Protein AF-A0A526M579-F1 (afdb_monomer_lite)

pLDDT: mean 89.18, std 8.32, range [51.72, 97.25]

Sequence (129 aa):
MCDEIVATANSFGLPARSLVVLAALSAALVPNGKSPAKGVLKFKSGYGSREAYNALADLRSLELLMHIFAIWPDQPVMLCTADKDLALFWAGLRASKFVHRAGSMTFEMDPAPLVPGISREQWLAWLKG

Secondary structure (DSSP, 8-state):
-HHHHHHHHHHTT--TTSHHHHHHHHHHHSGGG--HHHHHHT--TT--HHHHHHHHHHHHHHHHHHHHHHH-TTS------S-HHHHHHHHHHT-EEEEEETTEEEEE---TTTSTT--HHHHHHHTT-

Structure (mmCIF, N/CA/C/O backbone):
data_AF-A0A526M579-F1
#
_entry.id   AF-A0A526M579-F1
#
loop_
_atom_site.group_PDB
_atom_site.id
_atom_site.type_symbol
_atom_site.label_atom_id
_atom_site.label_alt_id
_atom_site.label_comp_id
_atom_site.label_asym_id
_atom_site.label_entity_id
_atom_site.label_seq_id
_atom_site.pdbx_PDB_ins_code
_atom_site.Cartn_x
_atom_site.Cartn_y
_atom_site.Cartn_z
_atom_site.occupancy
_atom_site.B_iso_or_equiv
_atom_site.auth_seq_id
_atom_site.auth_comp_id
_atom_site.auth_asym_id
_atom_site.auth_atom_id
_atom_site.pdbx_PDB_model_num
ATOM 1 N N . MET A 1 1 ? -0.860 -0.471 19.523 1.00 76.38 1 MET A N 1
ATOM 2 C CA . MET A 1 1 ? -1.573 -0.287 18.240 1.00 76.38 1 MET A CA 1
ATOM 3 C C . MET A 1 1 ? -0.714 -0.700 17.047 1.00 76.38 1 MET A C 1
ATOM 5 O O . MET A 1 1 ? -1.066 -1.685 16.425 1.00 76.38 1 MET A O 1
ATOM 9 N N . CYS A 1 2 ? 0.413 -0.048 16.730 1.00 83.75 2 CYS A N 1
ATOM 10 C CA . CYS A 1 2 ? 1.245 -0.483 15.589 1.00 83.75 2 CYS A CA 1
ATOM 11 C C . CYS A 1 2 ? 1.806 -1.900 15.755 1.00 83.75 2 CYS A C 1
ATOM 13 O O . CYS A 1 2 ? 1.675 -2.709 14.844 1.00 83.75 2 CYS A O 1
ATOM 15 N N . ASP A 1 3 ? 2.324 -2.228 16.940 1.00 85.06 3 ASP A N 1
ATOM 16 C CA . ASP A 1 3 ? 2.823 -3.581 17.229 1.00 85.06 3 ASP A CA 1
ATOM 17 C C . ASP A 1 3 ? 1.718 -4.641 17.145 1.00 85.06 3 ASP A C 1
ATOM 19 O O . ASP A 1 3 ? 1.970 -5.767 16.745 1.00 85.06 3 ASP A O 1
ATOM 23 N N . GLU A 1 4 ? 0.475 -4.272 17.459 1.00 90.50 4 GLU A N 1
ATOM 24 C CA . GLU A 1 4 ? -0.690 -5.159 17.372 1.00 90.50 4 GLU A CA 1
ATOM 25 C C . GLU A 1 4 ? -1.112 -5.397 15.916 1.00 90.50 4 GLU A C 1
ATOM 27 O O . GLU A 1 4 ? -1.431 -6.525 15.542 1.00 90.50 4 GLU A O 1
ATOM 32 N N . ILE A 1 5 ? -1.039 -4.363 15.067 1.00 91.25 5 ILE A N 1
ATOM 33 C CA . ILE A 1 5 ? -1.245 -4.482 13.616 1.00 91.25 5 ILE A CA 1
ATOM 34 C C . ILE A 1 5 ? -0.184 -5.406 13.010 1.00 91.25 5 ILE A C 1
ATOM 36 O O . ILE A 1 5 ? -0.532 -6.311 12.254 1.00 91.25 5 ILE A O 1
ATOM 40 N N . VAL A 1 6 ? 1.092 -5.215 13.360 1.00 89.12 6 VAL A N 1
ATOM 41 C CA . VAL A 1 6 ? 2.199 -6.051 12.862 1.00 89.12 6 VAL A CA 1
ATOM 42 C C . VAL A 1 6 ? 2.086 -7.484 13.388 1.00 89.12 6 VAL A C 1
ATOM 44 O O . VAL A 1 6 ? 2.191 -8.427 12.610 1.00 89.12 6 VAL A O 1
ATOM 47 N N . ALA A 1 7 ? 1.793 -7.676 14.676 1.00 90.12 7 ALA A N 1
ATOM 48 C CA . ALA A 1 7 ? 1.594 -9.004 15.255 1.00 90.12 7 ALA A CA 1
ATOM 49 C C . ALA A 1 7 ? 0.413 -9.746 14.608 1.00 90.12 7 ALA A C 1
ATOM 51 O O . ALA A 1 7 ? 0.520 -10.937 14.317 1.00 90.12 7 ALA A O 1
ATOM 52 N N . THR A 1 8 ? -0.687 -9.041 14.332 1.00 94.12 8 THR A N 1
ATOM 53 C CA . THR A 1 8 ? -1.839 -9.606 13.615 1.00 94.12 8 THR A CA 1
ATOM 54 C C . THR A 1 8 ? -1.466 -9.954 12.177 1.00 94.12 8 THR A C 1
ATOM 56 O O . THR A 1 8 ? -1.765 -11.046 11.715 1.00 94.12 8 THR A O 1
ATOM 59 N N . ALA A 1 9 ? -0.770 -9.073 11.457 1.00 93.31 9 ALA A N 1
ATOM 60 C CA . ALA A 1 9 ? -0.304 -9.373 10.105 1.00 93.31 9 ALA A CA 1
ATOM 61 C C . ALA A 1 9 ? 0.545 -10.653 10.068 1.00 93.31 9 ALA A C 1
ATOM 63 O O . ALA A 1 9 ? 0.284 -11.548 9.260 1.00 93.31 9 ALA A O 1
ATOM 64 N N . ASN A 1 10 ? 1.481 -10.778 11.010 1.00 91.06 10 ASN A N 1
ATOM 65 C CA . ASN A 1 10 ? 2.359 -11.936 11.131 1.00 91.06 10 ASN A CA 1
ATOM 66 C C . ASN A 1 10 ? 1.584 -13.225 11.441 1.00 91.06 10 ASN A C 1
ATOM 68 O O . ASN A 1 10 ? 1.898 -14.266 10.866 1.00 91.06 10 ASN A O 1
ATOM 72 N N . SER A 1 11 ? 0.543 -13.178 12.284 1.00 94.44 11 SER A N 1
ATOM 73 C CA . SER A 1 11 ? -0.283 -14.362 12.579 1.00 94.44 11 SER A CA 1
ATOM 74 C C . SER A 1 11 ? -1.091 -14.855 11.371 1.00 94.44 11 SER A C 1
ATOM 76 O O . SER A 1 11 ? -1.411 -16.040 11.294 1.00 94.44 11 SER A O 1
ATOM 78 N N . PHE A 1 12 ? -1.351 -13.978 10.396 1.00 93.31 12 PHE A N 1
ATOM 79 C CA . PHE A 1 12 ? -1.952 -14.314 9.101 1.00 93.31 12 PHE A CA 1
ATOM 80 C C . PHE A 1 12 ? -0.922 -14.541 7.977 1.00 93.31 12 PHE A C 1
ATOM 82 O O . PHE A 1 12 ? -1.308 -14.714 6.820 1.00 93.31 12 PHE A O 1
ATOM 89 N N . GLY A 1 13 ? 0.381 -14.545 8.283 1.00 92.00 13 GLY A N 1
ATOM 90 C CA . GLY A 1 13 ? 1.450 -14.745 7.297 1.00 92.00 13 GLY A CA 1
ATOM 91 C C . GLY A 1 13 ? 1.611 -13.591 6.300 1.00 92.00 13 GLY A C 1
ATOM 92 O O . GLY A 1 13 ? 2.171 -13.782 5.219 1.00 92.00 13 GLY A O 1
ATOM 93 N N . LEU A 1 14 ? 1.104 -12.400 6.628 1.00 91.06 14 LEU A N 1
ATOM 94 C CA . LEU A 1 14 ? 1.242 -11.209 5.798 1.00 91.06 14 LEU A CA 1
ATOM 95 C C . LEU A 1 14 ? 2.527 -10.462 6.164 1.00 91.06 14 LEU A C 1
ATOM 97 O O . LEU A 1 14 ? 2.694 -10.080 7.321 1.00 91.06 14 LEU A O 1
ATOM 101 N N . PRO A 1 15 ? 3.410 -10.170 5.195 1.00 87.31 15 PRO A N 1
ATOM 102 C CA . PRO A 1 15 ? 4.612 -9.409 5.486 1.00 87.31 15 PRO A CA 1
ATOM 103 C C . PRO A 1 15 ? 4.253 -7.954 5.806 1.00 87.31 15 PRO A C 1
ATOM 105 O O . PRO A 1 15 ? 3.361 -7.370 5.173 1.00 87.31 15 PRO A O 1
ATOM 108 N N . ALA A 1 16 ? 5.009 -7.326 6.710 1.00 83.62 16 ALA A N 1
ATOM 109 C CA . ALA A 1 16 ? 4.797 -5.927 7.098 1.00 83.62 16 ALA A CA 1
ATOM 110 C C . ALA A 1 16 ? 4.875 -4.943 5.914 1.00 83.62 16 ALA A C 1
ATOM 112 O O . ALA A 1 16 ? 4.262 -3.879 5.932 1.00 83.62 16 ALA A O 1
ATOM 113 N N . ARG A 1 17 ? 5.597 -5.325 4.850 1.00 85.00 17 ARG A N 1
ATOM 114 C CA . ARG A 1 17 ? 5.708 -4.563 3.596 1.00 85.00 17 ARG A CA 1
ATOM 115 C C . ARG A 1 17 ? 4.512 -4.691 2.648 1.00 85.00 17 ARG A C 1
ATOM 117 O O . ARG A 1 17 ? 4.530 -4.069 1.590 1.00 85.00 17 ARG A O 1
ATOM 124 N N . SER A 1 18 ? 3.526 -5.535 2.949 1.00 90.38 18 SER A N 1
ATOM 125 C CA . SER A 1 18 ? 2.329 -5.650 2.109 1.00 90.38 18 SER A CA 1
ATOM 126 C C . SER A 1 18 ? 1.522 -4.352 2.145 1.00 90.38 18 SER A C 1
ATOM 128 O O . SER A 1 18 ? 1.444 -3.686 3.181 1.00 90.38 18 SER A O 1
ATOM 130 N N . LEU A 1 19 ? 0.887 -3.992 1.026 1.00 94.12 19 LEU A N 1
ATOM 131 C CA . LEU A 1 19 ? 0.156 -2.723 0.940 1.00 94.12 19 LEU A CA 1
ATOM 132 C C . LEU A 1 19 ? -0.996 -2.643 1.954 1.00 94.12 19 LEU A C 1
ATOM 134 O O . LEU A 1 19 ? -1.280 -1.567 2.470 1.00 94.12 19 LEU A O 1
ATOM 138 N N . VAL A 1 20 ? -1.607 -3.783 2.293 1.00 94.56 20 VAL A N 1
ATOM 139 C CA . VAL A 1 20 ? -2.662 -3.883 3.316 1.00 94.56 20 VAL A CA 1
ATOM 140 C C . VAL A 1 20 ? -2.137 -3.494 4.696 1.00 94.56 20 VAL A C 1
ATOM 142 O O . VAL A 1 20 ? -2.756 -2.681 5.383 1.00 94.56 20 VAL A O 1
ATOM 145 N N . VAL A 1 21 ? -0.985 -4.036 5.098 1.00 92.44 21 VAL A N 1
ATOM 146 C CA . VAL A 1 21 ? -0.397 -3.743 6.413 1.00 92.44 21 VAL A CA 1
ATOM 147 C C . VAL A 1 21 ? 0.068 -2.293 6.479 1.00 92.44 21 VAL A C 1
ATOM 149 O O . VAL A 1 21 ? -0.179 -1.614 7.474 1.00 92.44 21 VAL A O 1
ATOM 152 N N . LEU A 1 22 ? 0.647 -1.773 5.395 1.00 91.31 22 LEU A N 1
ATOM 153 C CA . LEU A 1 22 ? 1.042 -0.366 5.309 1.00 91.31 22 LEU A CA 1
ATOM 154 C C . LEU A 1 22 ? -0.146 0.583 5.388 1.00 91.31 22 LEU A C 1
ATOM 156 O O . LEU A 1 22 ? -0.077 1.594 6.089 1.00 91.31 22 LEU A O 1
ATOM 160 N N . ALA A 1 23 ? -1.243 0.252 4.711 1.00 94.19 23 ALA A N 1
ATOM 161 C CA . ALA A 1 23 ? -2.468 1.024 4.807 1.00 94.19 23 ALA A CA 1
ATOM 162 C C . ALA A 1 23 ? -3.010 1.012 6.246 1.00 94.19 23 ALA A C 1
ATOM 164 O O . ALA A 1 23 ? -3.374 2.064 6.772 1.00 94.19 23 ALA A O 1
ATOM 165 N N . ALA A 1 24 ? -3.003 -0.144 6.917 1.00 93.12 24 ALA A N 1
ATOM 166 C CA . ALA A 1 24 ? -3.460 -0.257 8.301 1.00 93.12 24 ALA A CA 1
ATOM 167 C C . ALA A 1 24 ? -2.589 0.568 9.264 1.00 93.12 24 ALA A C 1
ATOM 169 O O . ALA A 1 24 ? -3.118 1.354 10.052 1.00 93.12 24 ALA A O 1
ATOM 170 N N . LEU A 1 25 ? -1.262 0.454 9.157 1.00 90.38 25 LEU A N 1
ATOM 171 C CA . LEU A 1 25 ? -0.305 1.240 9.942 1.00 90.38 25 LEU A CA 1
ATOM 172 C C . LEU A 1 25 ? -0.486 2.744 9.710 1.00 90.38 25 LEU A C 1
ATOM 174 O O . LEU A 1 25 ? -0.592 3.511 10.666 1.00 90.38 25 LEU A O 1
ATOM 178 N N . SER A 1 26 ? -0.580 3.168 8.449 1.00 90.56 26 SER A N 1
ATOM 179 C CA . SER A 1 26 ? -0.785 4.574 8.091 1.00 90.56 26 SER A CA 1
ATOM 180 C C . SER A 1 26 ? -2.114 5.120 8.619 1.00 90.56 26 SER A C 1
ATOM 182 O O . SER A 1 26 ? -2.165 6.230 9.152 1.00 90.56 26 SER A O 1
ATOM 184 N N . ALA A 1 27 ? -3.197 4.346 8.516 1.00 91.81 27 ALA A N 1
ATOM 185 C CA . ALA A 1 27 ? -4.506 4.744 9.027 1.00 91.81 27 ALA A CA 1
ATOM 186 C C . ALA A 1 27 ? -4.513 4.902 10.557 1.00 91.81 27 ALA A C 1
ATOM 188 O O . ALA A 1 27 ? -5.239 5.749 11.078 1.00 91.81 27 ALA A O 1
ATOM 189 N N . ALA A 1 28 ? -3.705 4.104 11.256 1.00 89.06 28 ALA A N 1
ATOM 190 C CA . ALA A 1 28 ? -3.581 4.118 12.706 1.00 89.06 28 ALA A CA 1
ATOM 191 C C . ALA A 1 28 ? -2.672 5.255 13.216 1.00 89.06 28 ALA A C 1
ATOM 193 O O . ALA A 1 28 ? -2.951 5.851 14.254 1.00 89.06 28 ALA A O 1
ATOM 194 N N . LEU A 1 29 ? -1.593 5.570 12.496 1.00 85.56 29 LEU A N 1
ATOM 195 C CA . LEU A 1 29 ? -0.561 6.511 12.947 1.00 85.56 29 LEU A CA 1
ATOM 196 C C . LEU A 1 29 ? -0.871 7.982 12.673 1.00 85.56 29 LEU A C 1
ATOM 198 O O . LEU A 1 29 ? -0.421 8.844 13.425 1.00 85.56 29 LEU A O 1
ATOM 202 N N . VAL A 1 30 ? -1.606 8.296 11.605 1.00 81.44 30 VAL A N 1
ATOM 203 C CA . VAL A 1 30 ? -1.865 9.694 11.240 1.00 81.44 30 VAL A CA 1
ATOM 204 C C . VAL A 1 30 ? -2.920 10.299 12.177 1.00 81.44 30 VAL A C 1
ATOM 206 O O . VAL A 1 30 ? -4.081 9.866 12.163 1.00 81.44 30 VAL A O 1
ATOM 209 N N . PRO A 1 31 ? -2.573 11.350 12.946 1.00 70.38 31 PRO A N 1
ATOM 210 C CA . PRO A 1 31 ? -3.510 11.995 13.856 1.00 70.38 31 PRO A CA 1
ATOM 211 C C . PRO A 1 31 ? -4.736 12.543 13.120 1.00 70.38 31 PRO A C 1
ATOM 213 O O . PRO A 1 31 ? -4.665 12.969 11.964 1.00 70.38 31 PRO A O 1
ATOM 216 N N . ASN A 1 32 ? -5.877 12.574 13.808 1.00 68.62 32 ASN A N 1
ATOM 217 C CA . ASN A 1 32 ? -7.145 13.113 13.298 1.00 68.62 32 ASN A CA 1
ATOM 218 C C . ASN A 1 32 ? -7.705 12.399 12.052 1.00 68.62 32 ASN A C 1
ATOM 220 O O . ASN A 1 32 ? -8.606 12.925 11.400 1.00 68.62 32 ASN A O 1
ATOM 224 N N . GLY A 1 33 ? -7.200 11.208 11.708 1.00 64.75 33 GLY A N 1
ATOM 225 C CA . GLY A 1 33 ? -7.778 10.363 10.661 1.00 64.75 33 GLY A CA 1
ATOM 226 C C . GLY A 1 33 ? -7.684 10.931 9.244 1.00 64.75 33 GLY A C 1
ATOM 227 O O . GLY A 1 33 ? -8.412 10.465 8.374 1.00 64.75 33 GLY A O 1
ATOM 228 N N . LYS A 1 34 ? -6.797 11.904 9.001 1.00 73.62 34 LYS A N 1
ATOM 229 C CA . LYS A 1 34 ? -6.567 12.508 7.675 1.00 73.62 34 LYS A CA 1
ATOM 230 C C . LYS A 1 34 ? -5.617 11.689 6.787 1.00 73.62 34 LYS A C 1
ATOM 232 O O . LYS A 1 34 ? -5.085 12.219 5.818 1.00 73.62 34 LYS A O 1
ATOM 237 N N . SER A 1 35 ? -5.369 10.420 7.125 1.00 87.19 35 SER A N 1
ATOM 238 C CA . SER A 1 35 ? -4.569 9.533 6.278 1.00 87.19 35 SER A CA 1
ATOM 239 C C . SER A 1 35 ? -5.360 9.144 5.028 1.00 87.19 35 SER A C 1
ATOM 241 O O . SER A 1 35 ? -6.469 8.620 5.181 1.00 87.19 35 SER A O 1
ATOM 243 N N . PRO A 1 36 ? -4.776 9.267 3.820 1.00 91.75 36 PRO A N 1
ATOM 244 C CA . PRO A 1 36 ? -5.323 8.641 2.618 1.00 91.75 36 PRO A CA 1
ATOM 245 C C . PRO A 1 36 ? -5.597 7.146 2.814 1.00 91.75 36 PRO A C 1
ATOM 247 O O . PRO A 1 36 ? -6.593 6.624 2.330 1.00 91.75 36 PRO A O 1
ATOM 250 N N . ALA A 1 37 ? -4.789 6.446 3.617 1.00 93.25 37 ALA A N 1
ATOM 251 C CA . ALA A 1 37 ? -4.994 5.027 3.884 1.00 93.25 37 ALA A CA 1
ATOM 252 C C . ALA A 1 37 ? -6.317 4.731 4.606 1.00 93.25 37 ALA A C 1
ATOM 254 O O . ALA A 1 37 ? -6.916 3.682 4.391 1.00 93.25 37 ALA A O 1
ATOM 255 N N . LYS A 1 38 ? -6.825 5.662 5.423 1.00 92.00 38 LYS A N 1
ATOM 256 C CA . LYS A 1 38 ? -8.152 5.515 6.034 1.00 92.00 38 LYS A CA 1
ATOM 257 C C . LYS A 1 38 ? -9.261 5.629 4.985 1.00 92.00 38 LYS A C 1
ATOM 259 O O . LYS A 1 38 ? -10.261 4.924 5.095 1.00 92.00 38 LYS A O 1
ATOM 264 N N . GLY A 1 39 ? -9.065 6.479 3.977 1.00 91.31 39 GLY A N 1
ATOM 265 C CA . GLY A 1 39 ? -9.946 6.607 2.817 1.00 91.31 39 GLY A CA 1
ATOM 266 C C . GLY A 1 39 ? -9.884 5.406 1.874 1.00 91.31 39 GLY A C 1
ATOM 267 O O . GLY A 1 39 ? -10.918 5.002 1.361 1.00 91.31 39 GLY A O 1
ATOM 268 N N . VAL A 1 40 ? -8.720 4.759 1.737 1.00 94.31 40 VAL A N 1
ATOM 269 C CA . VAL A 1 40 ? -8.569 3.481 1.012 1.00 94.31 40 VAL A CA 1
ATOM 270 C C . VAL A 1 40 ? -9.255 2.336 1.756 1.00 94.31 40 VAL A C 1
ATOM 272 O O . VAL A 1 40 ? -10.012 1.568 1.169 1.00 94.31 40 VAL A O 1
ATOM 275 N N . LEU A 1 41 ? -9.029 2.234 3.069 1.00 94.75 41 LEU A N 1
ATOM 276 C CA . LEU A 1 41 ? -9.608 1.175 3.896 1.00 94.75 41 LEU A CA 1
ATOM 277 C C . LEU A 1 41 ? -11.086 1.414 4.214 1.00 94.75 41 LEU A C 1
ATOM 279 O O . LEU A 1 41 ? -11.767 0.481 4.606 1.00 94.75 41 LEU A O 1
ATOM 283 N N . LYS A 1 42 ? -11.607 2.637 4.047 1.00 90.88 42 LYS A N 1
ATOM 284 C CA . LYS A 1 42 ? -13.038 2.985 4.167 1.00 90.88 42 LYS A CA 1
ATOM 285 C C . LYS A 1 42 ? -13.661 2.520 5.495 1.00 90.88 42 LYS A C 1
ATOM 287 O O . LYS A 1 42 ? -14.833 2.136 5.539 1.00 90.88 42 LYS A O 1
ATOM 292 N N . PHE A 1 43 ? -12.883 2.557 6.585 1.00 89.00 43 PHE A N 1
ATOM 293 C CA . PHE A 1 43 ? -13.342 2.139 7.913 1.00 89.00 43 PHE A CA 1
ATOM 294 C C . PHE A 1 43 ? -14.583 2.928 8.341 1.00 89.00 43 PHE A C 1
ATOM 296 O O . PHE A 1 43 ? -14.582 4.160 8.354 1.00 89.00 43 PHE A O 1
ATOM 303 N N . LYS A 1 44 ? -15.637 2.207 8.726 1.00 87.75 44 LYS A N 1
ATOM 304 C CA . LYS A 1 44 ? -16.933 2.760 9.136 1.00 87.75 44 LYS A CA 1
ATOM 305 C C . LYS A 1 44 ? -17.633 1.824 10.119 1.00 87.75 44 LYS A C 1
ATOM 307 O O . LYS A 1 44 ? -17.235 0.673 10.276 1.00 87.75 44 LYS A O 1
ATOM 312 N N . SER A 1 45 ? -18.697 2.305 10.759 1.00 90.75 45 SER A N 1
ATOM 313 C CA . SER A 1 45 ? -19.580 1.423 11.530 1.00 90.75 45 SER A CA 1
ATOM 314 C C . SER A 1 45 ? -20.120 0.301 10.634 1.00 90.75 45 SER A C 1
ATOM 316 O O . SER A 1 45 ? -20.508 0.557 9.492 1.00 90.75 45 SER A O 1
ATOM 318 N N . GLY A 1 46 ? -20.103 -0.937 11.131 1.00 90.94 46 GLY A N 1
ATOM 319 C CA . GLY A 1 46 ? -20.494 -2.117 10.354 1.00 90.94 46 GLY A CA 1
ATOM 320 C C . GLY A 1 46 ? -19.480 -2.539 9.285 1.00 90.94 46 GLY A C 1
ATOM 321 O O . GLY A 1 46 ? -19.865 -3.196 8.322 1.00 90.94 46 GLY A O 1
ATOM 322 N N . TYR A 1 47 ? -18.206 -2.152 9.417 1.00 94.44 47 TYR A N 1
ATOM 323 C CA . TYR A 1 47 ? -17.138 -2.649 8.549 1.00 94.44 47 TYR A CA 1
ATOM 324 C C . TYR A 1 47 ? -17.066 -4.181 8.600 1.00 94.44 47 TYR A C 1
ATOM 326 O O . TYR A 1 47 ? -16.847 -4.755 9.667 1.00 94.44 47 TYR A O 1
ATOM 334 N N . GLY A 1 48 ? -17.252 -4.835 7.453 1.00 94.94 48 GLY A N 1
ATOM 335 C CA . GLY A 1 48 ? -17.270 -6.290 7.347 1.00 94.94 48 GLY A CA 1
ATOM 336 C C . GLY A 1 48 ? -16.532 -6.803 6.115 1.00 94.94 48 GLY A C 1
ATOM 337 O O . GLY A 1 48 ? -15.762 -6.089 5.472 1.00 94.94 48 GLY A O 1
ATOM 338 N N . SER A 1 49 ? -16.777 -8.067 5.767 1.00 96.06 49 SER A N 1
ATOM 339 C CA . SER A 1 49 ? -16.054 -8.763 4.696 1.00 96.06 49 SER A CA 1
ATOM 340 C 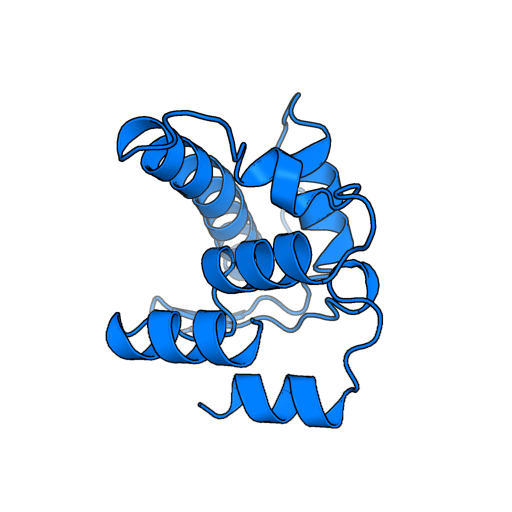C . SER A 1 49 ? -16.182 -8.089 3.328 1.00 96.06 49 SER A C 1
ATOM 342 O O . SER A 1 49 ? -15.229 -8.106 2.558 1.00 96.06 49 SER A O 1
ATOM 344 N N . ARG A 1 50 ? -17.331 -7.471 3.020 1.00 95.75 50 ARG A N 1
ATOM 345 C CA . ARG A 1 50 ? -17.545 -6.765 1.746 1.00 95.75 50 ARG A CA 1
ATOM 346 C C . ARG A 1 50 ? -16.674 -5.516 1.645 1.00 95.75 50 ARG A C 1
ATOM 348 O O . ARG A 1 50 ? -16.037 -5.284 0.625 1.00 95.75 50 ARG A O 1
ATOM 355 N N . GLU A 1 51 ? -16.650 -4.706 2.694 1.00 95.56 51 GLU A N 1
ATOM 356 C CA . GLU A 1 51 ? -15.820 -3.507 2.758 1.00 95.56 51 GLU A CA 1
ATOM 357 C C . GLU A 1 51 ? -14.330 -3.873 2.713 1.00 95.56 51 GLU A C 1
ATOM 359 O O . GLU A 1 51 ? -13.583 -3.263 1.952 1.00 95.56 51 GLU A O 1
ATOM 364 N N . ALA A 1 52 ? -13.929 -4.927 3.433 1.00 95.12 52 ALA A N 1
ATOM 365 C CA . ALA A 1 52 ? -12.571 -5.463 3.377 1.00 95.12 52 ALA A CA 1
ATOM 366 C C . ALA A 1 52 ? -12.192 -5.973 1.980 1.00 95.12 52 ALA A C 1
ATOM 368 O O . ALA A 1 52 ? -11.085 -5.708 1.517 1.00 95.12 52 ALA A O 1
ATOM 369 N N . TYR A 1 53 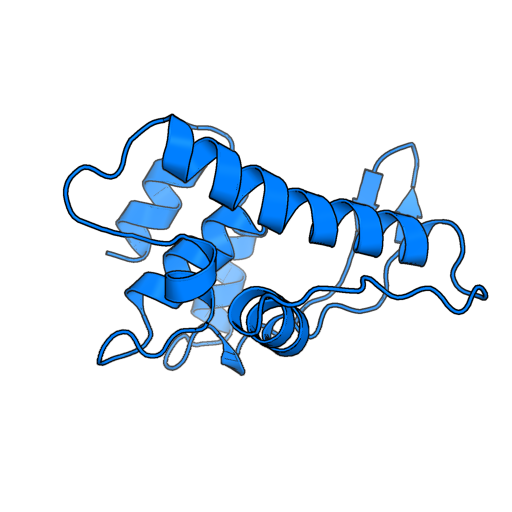? -13.107 -6.656 1.287 1.00 96.06 53 TYR A N 1
ATOM 370 C CA . TYR A 1 53 ? -12.894 -7.100 -0.089 1.00 96.06 53 TYR A CA 1
ATOM 371 C C . TYR A 1 53 ? -12.683 -5.917 -1.040 1.00 96.06 53 TYR A C 1
ATOM 373 O O . TYR A 1 53 ? -11.742 -5.933 -1.828 1.00 96.06 53 TYR A O 1
ATOM 381 N N . ASN A 1 54 ? -13.506 -4.871 -0.934 1.00 94.62 54 ASN A N 1
ATOM 382 C CA . ASN A 1 54 ? -13.376 -3.682 -1.778 1.00 94.62 54 ASN A CA 1
ATOM 383 C C . ASN A 1 54 ? -12.048 -2.954 -1.533 1.00 94.62 54 ASN A C 1
ATOM 385 O O . ASN A 1 54 ? -11.346 -2.630 -2.486 1.00 94.62 54 ASN A O 1
ATOM 389 N N . ALA A 1 55 ? -11.670 -2.759 -0.267 1.00 96.19 55 ALA A N 1
ATOM 390 C CA . ALA A 1 55 ? -10.384 -2.158 0.076 1.00 96.19 55 ALA A CA 1
ATOM 391 C C . ALA A 1 55 ? -9.206 -3.004 -0.439 1.00 96.19 55 ALA A C 1
ATOM 393 O O . ALA A 1 55 ? -8.226 -2.471 -0.959 1.00 96.19 55 ALA A O 1
ATOM 394 N N . LEU A 1 56 ? -9.306 -4.334 -0.342 1.00 96.62 56 LEU A N 1
ATOM 395 C CA . LEU A 1 56 ? -8.298 -5.238 -0.887 1.00 96.62 56 LEU A CA 1
ATOM 396 C C . LEU A 1 56 ? -8.227 -5.151 -2.417 1.00 96.62 56 LEU A C 1
ATOM 398 O O . LEU A 1 56 ? -7.125 -5.161 -2.956 1.00 96.62 56 LEU A O 1
ATOM 402 N N . ALA A 1 57 ? -9.358 -5.050 -3.115 1.00 96.38 57 ALA A N 1
ATOM 403 C CA . ALA A 1 57 ? -9.393 -4.889 -4.567 1.00 96.38 57 ALA A CA 1
ATOM 404 C C . ALA A 1 57 ? -8.713 -3.581 -5.011 1.00 96.38 57 ALA A C 1
ATOM 406 O O . ALA A 1 57 ? -7.883 -3.606 -5.924 1.00 96.38 57 ALA A O 1
ATOM 407 N N . ASP A 1 58 ? -8.980 -2.473 -4.311 1.00 96.12 58 ASP A N 1
ATOM 408 C CA . ASP A 1 58 ? -8.323 -1.182 -4.545 1.00 96.12 58 ASP A CA 1
ATOM 409 C C . ASP A 1 58 ? -6.796 -1.310 -4.364 1.00 96.12 58 ASP A C 1
ATOM 411 O O . ASP A 1 58 ? -6.023 -0.930 -5.244 1.00 96.12 58 ASP A O 1
ATOM 415 N N . LEU A 1 59 ? -6.333 -1.938 -3.279 1.00 97.06 59 LEU A N 1
ATOM 416 C CA . LEU A 1 59 ? -4.901 -2.169 -3.043 1.00 97.06 59 LEU A CA 1
ATOM 417 C C . LEU A 1 59 ? -4.269 -3.117 -4.076 1.00 97.06 59 LEU A C 1
ATOM 419 O O . LEU A 1 59 ? -3.150 -2.880 -4.530 1.00 97.06 59 LEU A O 1
ATOM 423 N N . ARG A 1 60 ? -4.985 -4.162 -4.501 1.00 96.38 60 ARG A N 1
ATOM 424 C CA . ARG A 1 60 ? -4.528 -5.098 -5.541 1.00 96.38 60 ARG A CA 1
ATOM 425 C C . ARG A 1 60 ? -4.357 -4.415 -6.894 1.00 96.38 60 ARG A C 1
ATOM 427 O O . ARG A 1 60 ? -3.466 -4.803 -7.643 1.00 96.38 60 ARG A O 1
ATOM 434 N N . SER A 1 61 ? -5.148 -3.384 -7.196 1.00 97.25 61 SER A N 1
ATOM 435 C CA . SER A 1 61 ? -4.956 -2.589 -8.416 1.00 97.25 61 SER A CA 1
ATOM 436 C C . SER A 1 61 ? -3.590 -1.884 -8.439 1.00 97.25 61 SER A C 1
ATOM 438 O O . SER A 1 61 ? -2.939 -1.844 -9.484 1.00 97.25 61 SER A O 1
ATOM 440 N N . LEU A 1 62 ? -3.100 -1.423 -7.281 1.00 97.19 62 LEU A N 1
ATOM 441 C CA . LEU A 1 62 ? -1.752 -0.866 -7.150 1.00 97.19 62 LEU A CA 1
ATOM 442 C C . LEU A 1 62 ? -0.682 -1.948 -7.281 1.00 97.19 62 LEU A C 1
ATOM 444 O O . LEU A 1 62 ? 0.313 -1.733 -7.964 1.00 97.19 62 LEU A O 1
ATOM 448 N N . GLU A 1 63 ? -0.886 -3.127 -6.689 1.00 95.31 63 GLU A N 1
ATOM 449 C CA . GLU A 1 63 ? 0.058 -4.240 -6.857 1.00 95.31 63 GLU A CA 1
ATOM 450 C C . GLU A 1 63 ? 0.190 -4.647 -8.332 1.00 95.31 63 GLU A C 1
ATOM 452 O O . GLU A 1 63 ? 1.305 -4.827 -8.821 1.00 95.31 63 GLU A O 1
ATOM 457 N N . LEU A 1 64 ? -0.922 -4.719 -9.073 1.00 95.75 64 LEU A N 1
ATOM 458 C CA . LEU A 1 64 ? -0.907 -4.972 -10.517 1.00 95.75 64 LEU A CA 1
ATOM 459 C C . LEU A 1 64 ? -0.130 -3.891 -11.275 1.00 95.75 64 LEU A C 1
ATOM 461 O O . LEU A 1 64 ? 0.695 -4.224 -12.124 1.00 95.75 64 LEU A O 1
ATOM 465 N N . LEU A 1 65 ? -0.333 -2.615 -10.939 1.00 96.56 65 LEU A N 1
ATOM 466 C CA . LEU A 1 65 ? 0.443 -1.513 -11.508 1.00 96.56 65 LEU A CA 1
ATOM 467 C C . LEU A 1 65 ? 1.950 -1.682 -11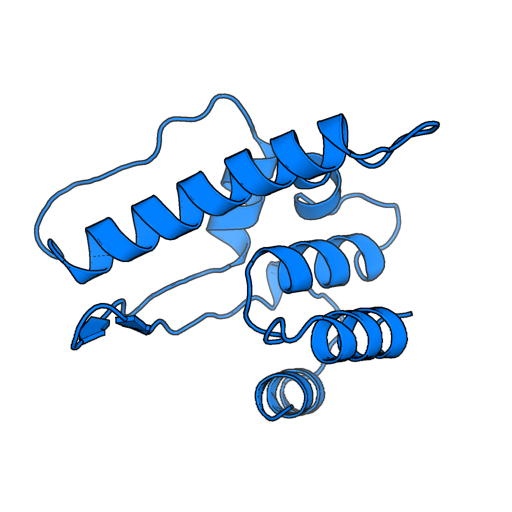.242 1.00 96.56 65 LEU A C 1
ATOM 469 O O . LEU A 1 65 ? 2.758 -1.537 -12.158 1.00 96.56 65 LEU A O 1
ATOM 473 N N . MET A 1 66 ? 2.339 -2.047 -10.018 1.00 95.62 66 MET A N 1
ATOM 474 C CA . MET A 1 66 ? 3.742 -2.293 -9.658 1.00 95.62 66 MET A CA 1
ATOM 475 C C . MET A 1 66 ? 4.340 -3.470 -10.437 1.00 95.62 66 MET A C 1
ATOM 477 O O . MET A 1 66 ? 5.488 -3.402 -10.876 1.00 95.62 66 MET A O 1
ATOM 481 N N . HIS A 1 67 ? 3.568 -4.540 -10.644 1.00 95.38 67 HIS A N 1
ATOM 482 C CA . HIS A 1 67 ? 3.973 -5.651 -11.507 1.00 95.38 67 HIS A CA 1
ATOM 483 C C . HIS A 1 67 ? 4.159 -5.203 -12.960 1.00 95.38 67 HIS A C 1
ATOM 485 O O . HIS A 1 67 ? 5.145 -5.588 -13.583 1.00 95.38 67 HIS A O 1
ATOM 491 N N . ILE A 1 68 ? 3.267 -4.362 -13.487 1.00 95.44 68 ILE A N 1
ATOM 492 C CA . ILE A 1 68 ? 3.385 -3.816 -14.844 1.00 95.44 68 ILE A CA 1
ATOM 493 C C . ILE A 1 68 ? 4.670 -2.992 -14.986 1.00 95.44 68 ILE A C 1
ATOM 495 O O . ILE A 1 68 ? 5.419 -3.225 -15.932 1.00 95.44 68 ILE A O 1
ATOM 499 N N . PHE A 1 69 ? 4.989 -2.121 -14.022 1.00 95.94 69 PHE A N 1
ATOM 500 C CA . PHE A 1 69 ? 6.265 -1.392 -14.015 1.00 95.94 69 PHE A CA 1
ATOM 501 C C . PHE A 1 69 ? 7.483 -2.318 -13.959 1.00 95.94 69 PHE A C 1
ATOM 503 O O . PHE A 1 69 ? 8.504 -2.030 -14.575 1.00 95.94 69 PHE A O 1
ATOM 510 N N . ALA A 1 70 ? 7.384 -3.433 -13.234 1.00 95.31 70 ALA A N 1
ATOM 511 C CA . ALA A 1 70 ? 8.471 -4.399 -13.115 1.00 95.31 70 ALA A CA 1
ATOM 512 C C . ALA A 1 70 ? 8.703 -5.215 -14.401 1.00 95.31 70 ALA A C 1
ATOM 514 O O . ALA A 1 70 ? 9.833 -5.619 -14.671 1.00 95.31 70 ALA A O 1
ATOM 515 N N . ILE A 1 71 ? 7.637 -5.511 -15.152 1.00 95.00 71 ILE A N 1
ATOM 516 C CA . ILE A 1 71 ? 7.672 -6.352 -16.360 1.00 95.00 71 ILE A CA 1
ATOM 517 C C . ILE A 1 71 ? 7.963 -5.511 -17.611 1.00 95.00 71 ILE A C 1
ATOM 519 O O . ILE A 1 71 ? 8.696 -5.958 -18.491 1.00 95.00 71 ILE A O 1
ATOM 523 N N . TRP A 1 72 ? 7.415 -4.297 -17.681 1.00 94.12 72 TRP A N 1
ATOM 524 C CA . TRP A 1 72 ? 7.513 -3.401 -18.833 1.00 94.12 72 TRP A CA 1
ATOM 525 C C . TRP A 1 72 ? 8.004 -2.003 -18.416 1.00 94.12 72 TRP A C 1
ATOM 527 O O . TRP A 1 72 ? 7.242 -1.037 -18.495 1.00 94.12 72 TRP A O 1
ATOM 537 N N . PRO A 1 73 ? 9.272 -1.867 -17.985 1.00 93.38 73 PRO A N 1
ATOM 538 C CA . PRO A 1 73 ? 9.790 -0.623 -17.407 1.00 93.38 73 PRO A CA 1
ATOM 539 C C . PRO A 1 73 ? 9.796 0.568 -18.378 1.00 93.38 73 PRO A C 1
ATOM 541 O O . PRO A 1 73 ? 9.718 1.710 -17.936 1.00 93.38 73 PRO A O 1
ATOM 544 N N . ASP A 1 74 ? 9.846 0.311 -19.686 1.00 95.25 74 ASP A N 1
ATOM 545 C CA . ASP A 1 74 ? 9.889 1.354 -20.718 1.00 95.25 74 ASP A CA 1
ATOM 546 C C . ASP A 1 74 ? 8.496 1.765 -21.228 1.00 95.25 74 ASP A C 1
ATOM 548 O O . ASP A 1 74 ? 8.380 2.635 -22.093 1.00 95.25 74 ASP A O 1
ATOM 552 N N . GLN A 1 75 ? 7.423 1.134 -20.737 1.00 95.56 75 GLN A N 1
ATOM 553 C CA . GLN A 1 75 ? 6.063 1.436 -21.182 1.00 95.56 75 GLN A CA 1
ATOM 554 C C . GLN A 1 75 ? 5.428 2.536 -20.319 1.00 95.56 75 GLN A C 1
ATOM 556 O O . GLN A 1 75 ? 5.413 2.427 -19.090 1.00 95.56 75 GLN A O 1
ATOM 561 N N . PRO A 1 76 ? 4.838 3.579 -20.932 1.00 92.25 76 PRO A N 1
ATOM 562 C CA . PRO A 1 76 ? 4.148 4.631 -20.199 1.00 92.25 76 PRO A CA 1
ATOM 563 C C . PRO A 1 76 ? 2.780 4.126 -19.721 1.00 92.25 76 PRO A C 1
ATOM 565 O O . PRO A 1 76 ? 1.764 4.287 -20.397 1.00 92.25 76 PRO A O 1
ATOM 568 N N . VAL A 1 77 ? 2.755 3.496 -18.548 1.00 94.25 77 VAL A N 1
ATOM 569 C CA . VAL A 1 77 ? 1.532 2.961 -17.933 1.00 94.25 77 VAL A CA 1
ATOM 570 C C . VAL A 1 77 ? 1.084 3.835 -16.768 1.00 94.25 77 VAL A C 1
ATOM 572 O O . VAL A 1 77 ? 1.892 4.327 -15.983 1.00 94.25 77 VAL A O 1
ATOM 575 N N . MET A 1 78 ? -0.230 3.996 -16.633 1.00 93.88 78 MET A N 1
ATOM 576 C CA . MET A 1 78 ? -0.854 4.662 -15.496 1.00 93.88 78 MET A CA 1
ATOM 577 C C . MET A 1 78 ? -2.104 3.905 -15.045 1.00 93.88 78 MET A C 1
ATOM 579 O O . MET A 1 78 ? -2.818 3.325 -15.861 1.00 93.88 78 MET A O 1
ATOM 583 N N . LEU A 1 79 ? -2.383 3.950 -13.742 1.00 95.31 79 LEU A N 1
ATOM 584 C CA . LEU A 1 79 ? -3.673 3.552 -13.188 1.00 95.31 79 LEU A CA 1
ATOM 585 C C . LEU A 1 79 ? -4.570 4.789 -13.100 1.00 95.31 79 LEU A C 1
ATOM 587 O O . LEU A 1 79 ? -4.280 5.721 -12.352 1.00 95.31 79 LEU A O 1
ATOM 591 N N . CYS A 1 80 ? -5.671 4.783 -13.843 1.00 95.19 80 CYS A N 1
ATOM 592 C CA . CYS A 1 80 ? -6.672 5.841 -13.780 1.00 95.19 80 CYS A CA 1
ATOM 593 C C . CYS A 1 80 ? -7.706 5.508 -12.702 1.00 95.19 80 CYS A C 1
ATOM 595 O O . CYS A 1 80 ? -8.384 4.486 -12.783 1.00 95.19 80 CYS A O 1
ATOM 597 N N . THR A 1 81 ? -7.852 6.384 -11.710 1.00 94.75 81 THR A N 1
ATOM 598 C CA . THR A 1 81 ? -8.852 6.240 -10.648 1.00 94.75 81 THR A CA 1
ATOM 599 C C . THR A 1 81 ? -9.501 7.583 -10.330 1.00 94.75 81 THR A C 1
ATOM 601 O O . THR A 1 81 ? -8.846 8.624 -10.371 1.00 94.75 81 THR A O 1
ATOM 604 N N . ALA A 1 82 ? -10.795 7.560 -10.009 1.00 94.81 82 ALA A N 1
ATOM 605 C CA . ALA A 1 82 ? -11.497 8.704 -9.425 1.00 94.81 82 ALA A CA 1
ATOM 606 C C . ALA A 1 82 ? -11.348 8.749 -7.891 1.00 94.81 82 ALA A C 1
ATOM 608 O O . ALA A 1 82 ? -11.748 9.724 -7.253 1.00 94.81 82 ALA A O 1
ATOM 609 N N . ASP A 1 83 ? -10.778 7.699 -7.292 1.00 95.38 83 ASP A N 1
ATOM 610 C CA . ASP A 1 83 ? -10.522 7.616 -5.860 1.00 95.38 83 ASP A CA 1
ATOM 611 C C . ASP A 1 83 ? -9.253 8.409 -5.508 1.00 95.38 83 ASP A C 1
ATOM 613 O O . ASP A 1 83 ? -8.116 7.975 -5.723 1.00 95.38 83 ASP A O 1
ATOM 617 N N . LYS A 1 84 ? -9.464 9.614 -4.969 1.00 95.56 84 LYS A N 1
ATOM 618 C CA . LYS A 1 84 ? -8.392 10.517 -4.537 1.00 95.56 84 LYS A CA 1
ATOM 619 C C . LYS A 1 84 ? -7.514 9.893 -3.453 1.00 95.56 84 LYS A C 1
ATOM 621 O O . LYS A 1 84 ? -6.307 10.132 -3.449 1.00 95.56 84 LYS A O 1
ATOM 626 N N . ASP A 1 85 ? -8.097 9.135 -2.532 1.00 95.62 85 ASP A N 1
ATOM 627 C CA . ASP A 1 85 ? -7.361 8.573 -1.404 1.00 95.62 85 ASP A CA 1
ATOM 628 C C . ASP A 1 85 ? -6.458 7.427 -1.862 1.00 95.62 85 ASP A C 1
ATOM 630 O O . ASP A 1 85 ? -5.311 7.344 -1.419 1.00 95.62 85 ASP A O 1
ATOM 634 N N . LEU A 1 86 ? -6.903 6.626 -2.836 1.00 96.69 86 LEU A N 1
ATOM 635 C CA . LEU A 1 86 ? -6.055 5.631 -3.497 1.00 96.69 86 LEU A CA 1
ATOM 636 C C . LEU A 1 86 ? -4.872 6.282 -4.228 1.00 96.69 86 LEU A C 1
ATOM 638 O O . LEU A 1 86 ? -3.732 5.834 -4.084 1.00 96.69 86 LEU A O 1
ATOM 642 N N . ALA A 1 87 ? -5.122 7.369 -4.964 1.00 96.44 87 ALA A N 1
ATOM 643 C CA . ALA A 1 87 ? -4.072 8.106 -5.667 1.00 96.44 87 ALA A CA 1
ATOM 644 C C . ALA A 1 87 ? -3.051 8.735 -4.700 1.00 96.44 87 ALA A C 1
ATOM 646 O O . ALA A 1 87 ? -1.842 8.660 -4.928 1.00 96.44 87 ALA A O 1
ATOM 647 N N . LEU A 1 88 ? -3.519 9.326 -3.597 1.00 95.31 88 LEU A N 1
ATOM 648 C CA . LEU A 1 88 ? -2.652 9.905 -2.568 1.00 95.31 88 LEU A CA 1
ATOM 649 C C . LEU A 1 88 ? -1.876 8.836 -1.795 1.00 95.31 88 LEU A C 1
ATOM 651 O O . LEU A 1 88 ? -0.703 9.048 -1.485 1.00 95.31 88 LEU A O 1
ATOM 655 N N . PHE A 1 89 ? -2.496 7.690 -1.508 1.00 95.44 89 PHE A N 1
ATOM 656 C CA . PHE A 1 89 ? -1.813 6.554 -0.901 1.00 95.44 89 PHE A CA 1
ATOM 657 C C . PHE A 1 89 ? -0.680 6.059 -1.806 1.00 95.44 89 PHE A C 1
ATOM 659 O O . PHE A 1 89 ? 0.459 5.962 -1.354 1.00 95.44 89 PHE A O 1
ATOM 666 N N . TRP A 1 90 ? -0.955 5.855 -3.099 1.00 95.88 90 TRP A N 1
ATOM 667 C CA . TRP A 1 90 ? 0.057 5.491 -4.094 1.00 95.88 90 TRP A CA 1
ATOM 668 C C . TRP A 1 90 ? 1.221 6.491 -4.143 1.00 95.88 90 TRP A C 1
ATOM 670 O O . TRP A 1 90 ? 2.384 6.100 -4.032 1.00 95.88 90 TRP A O 1
ATOM 680 N N . ALA A 1 91 ? 0.922 7.789 -4.239 1.00 94.25 91 ALA A N 1
ATOM 681 C CA . ALA A 1 91 ? 1.945 8.833 -4.251 1.00 94.25 91 ALA A CA 1
ATOM 682 C C . ALA A 1 91 ? 2.784 8.849 -2.958 1.00 94.25 91 ALA A C 1
ATOM 684 O O . ALA A 1 91 ? 3.994 9.082 -2.999 1.00 94.25 91 ALA A O 1
ATOM 685 N N . GLY A 1 92 ? 2.153 8.578 -1.811 1.00 92.12 92 GLY A N 1
ATOM 686 C CA . GLY A 1 92 ? 2.802 8.527 -0.503 1.00 92.12 92 GLY A CA 1
ATOM 687 C C . GLY A 1 92 ? 3.704 7.309 -0.288 1.00 92.12 92 GLY A C 1
ATOM 688 O O . GLY A 1 92 ? 4.648 7.411 0.491 1.00 92.12 92 GLY A O 1
ATOM 689 N N . LEU A 1 93 ? 3.464 6.189 -0.983 1.00 92.00 93 LEU A N 1
ATOM 690 C CA . LEU A 1 93 ? 4.338 5.007 -0.921 1.00 92.00 93 LEU A CA 1
ATOM 691 C C . LEU A 1 93 ? 5.736 5.299 -1.476 1.00 92.00 93 LEU A C 1
ATOM 693 O O . LEU A 1 93 ? 6.709 4.676 -1.045 1.00 92.00 93 LEU A O 1
ATOM 697 N N . ARG A 1 94 ? 5.823 6.206 -2.464 1.00 91.62 94 ARG A N 1
ATOM 698 C CA . ARG A 1 94 ? 7.057 6.508 -3.210 1.00 91.62 94 ARG A CA 1
ATOM 699 C C . ARG A 1 94 ? 7.757 5.235 -3.699 1.00 91.62 94 ARG A C 1
ATOM 701 O O . ARG A 1 94 ? 8.980 5.108 -3.627 1.00 91.62 94 ARG A O 1
ATOM 708 N N . ALA A 1 95 ? 6.959 4.267 -4.144 1.00 92.81 95 ALA A N 1
ATOM 709 C CA . ALA A 1 95 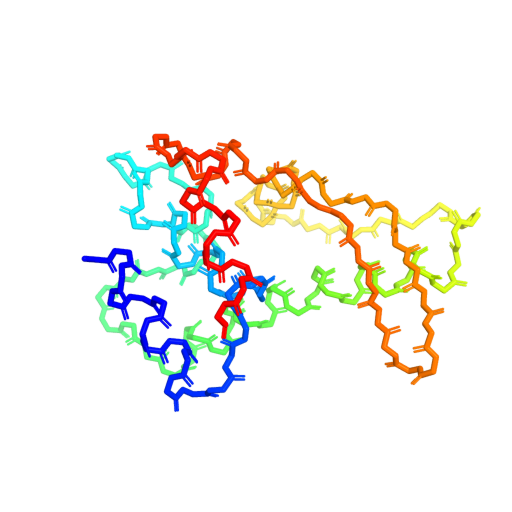? 7.463 2.985 -4.601 1.00 92.81 95 ALA A CA 1
ATOM 710 C C . ALA A 1 95 ? 8.318 3.176 -5.866 1.00 92.81 95 ALA A C 1
ATOM 712 O O . ALA A 1 95 ? 7.960 3.940 -6.764 1.00 92.81 95 ALA A O 1
ATOM 713 N N . SER A 1 96 ? 9.467 2.510 -5.925 1.00 93.56 96 SER A N 1
ATOM 714 C CA . SER A 1 96 ? 10.445 2.659 -7.004 1.00 93.56 96 SER A CA 1
ATOM 715 C C . SER A 1 96 ? 11.273 1.386 -7.193 1.00 93.56 96 SER A C 1
ATOM 717 O O . SER A 1 96 ? 11.148 0.433 -6.425 1.00 93.56 96 SER A O 1
ATOM 719 N N . LYS A 1 97 ? 12.129 1.370 -8.228 1.00 94.06 97 LYS A N 1
ATOM 720 C CA . LYS A 1 97 ? 13.040 0.252 -8.548 1.00 94.06 97 LYS A CA 1
ATOM 721 C C . LYS A 1 97 ? 12.326 -1.103 -8.563 1.00 94.06 97 LYS A C 1
ATOM 723 O O . LYS A 1 97 ? 12.735 -2.060 -7.909 1.00 94.06 97 LYS A O 1
ATOM 728 N N . PHE A 1 98 ? 11.231 -1.154 -9.311 1.00 94.56 98 PHE A N 1
ATOM 729 C CA . PHE A 1 98 ? 10.470 -2.372 -9.531 1.00 94.56 98 PHE A CA 1
ATOM 730 C C . PHE A 1 98 ? 11.308 -3.364 -10.341 1.00 94.56 98 PHE A C 1
ATOM 732 O O . PHE A 1 98 ? 11.820 -3.028 -11.406 1.00 94.56 98 PHE A O 1
ATOM 739 N N . VAL A 1 99 ? 11.456 -4.586 -9.838 1.00 94.06 99 VAL A N 1
ATOM 740 C CA . VAL A 1 99 ? 12.193 -5.660 -10.511 1.00 94.06 99 VAL A CA 1
ATOM 741 C C . VAL A 1 99 ? 11.366 -6.931 -10.441 1.00 94.06 99 VAL A C 1
ATOM 743 O O . VAL A 1 99 ? 10.972 -7.358 -9.357 1.00 94.06 99 VAL A O 1
ATOM 746 N N . HIS A 1 100 ? 11.127 -7.555 -11.591 1.00 92.06 100 HIS A N 1
ATOM 747 C CA . HIS A 1 100 ? 10.463 -8.849 -11.666 1.00 92.06 100 HIS A CA 1
ATOM 748 C C . HIS A 1 100 ? 11.497 -9.983 -11.733 1.00 92.06 100 HIS A C 1
ATOM 750 O O . HIS A 1 100 ? 12.426 -9.940 -12.542 1.00 92.06 100 HIS A O 1
ATOM 756 N N . ARG A 1 101 ? 11.356 -11.013 -10.891 1.00 89.06 101 ARG A N 1
ATOM 757 C CA . ARG A 1 101 ? 12.213 -12.212 -10.878 1.00 89.06 101 ARG A CA 1
ATOM 758 C C . ARG A 1 101 ? 11.393 -13.454 -10.559 1.00 89.06 101 ARG A C 1
ATOM 760 O O . ARG A 1 101 ? 10.778 -13.525 -9.499 1.00 89.06 101 ARG A O 1
ATOM 767 N N . ALA A 1 102 ? 11.429 -14.444 -11.452 1.00 82.69 102 ALA A N 1
ATOM 768 C CA . ALA A 1 102 ? 10.834 -15.769 -11.242 1.00 82.69 102 ALA A CA 1
ATOM 769 C C . ALA A 1 102 ? 9.373 -15.744 -10.725 1.00 82.69 102 ALA A C 1
ATOM 771 O O . ALA A 1 102 ? 9.022 -16.484 -9.813 1.00 82.69 102 ALA A O 1
ATOM 772 N N . GLY A 1 103 ? 8.529 -14.861 -11.275 1.00 81.06 103 GLY A N 1
ATOM 773 C CA . GLY A 1 103 ? 7.121 -14.726 -10.866 1.00 81.06 103 GLY A CA 1
ATOM 774 C C . GLY A 1 103 ? 6.886 -13.872 -9.615 1.00 81.06 103 GLY A C 1
ATOM 775 O O . GLY A 1 103 ? 5.746 -13.709 -9.190 1.00 81.06 103 GLY A O 1
ATOM 776 N N . SER A 1 104 ? 7.943 -13.309 -9.029 1.00 85.31 104 SER A N 1
ATOM 777 C CA . SER A 1 104 ? 7.876 -12.377 -7.903 1.00 85.31 104 SER A CA 1
ATOM 778 C C . SER A 1 104 ? 8.310 -10.974 -8.325 1.00 85.31 104 SER A C 1
ATOM 780 O O . SER A 1 104 ? 9.056 -10.807 -9.291 1.00 85.31 104 SER A O 1
ATOM 782 N N . MET A 1 105 ? 7.852 -9.957 -7.597 1.00 90.75 105 MET A N 1
ATOM 783 C CA . MET A 1 105 ? 8.264 -8.569 -7.795 1.00 90.75 105 MET A CA 1
ATOM 784 C C . MET A 1 105 ? 8.879 -8.022 -6.507 1.00 90.75 105 MET A C 1
ATOM 786 O O . MET 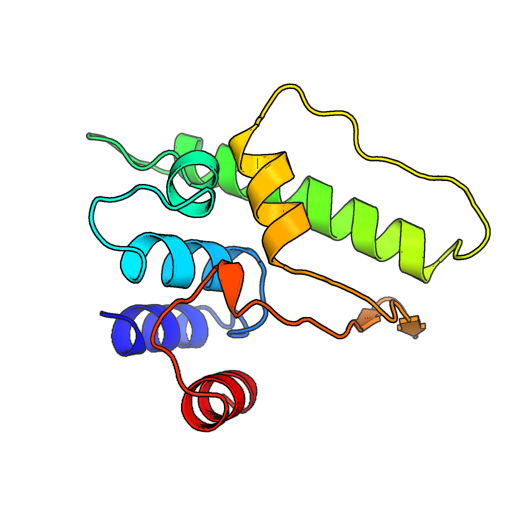A 1 105 ? 8.366 -8.241 -5.409 1.00 90.75 105 MET A O 1
ATOM 790 N N . THR A 1 106 ? 10.000 -7.324 -6.654 1.00 90.44 106 THR A N 1
ATOM 791 C CA . THR A 1 106 ? 10.650 -6.561 -5.587 1.00 90.44 106 THR A CA 1
ATOM 792 C C . THR A 1 106 ? 10.622 -5.081 -5.927 1.00 90.44 106 THR A C 1
ATOM 794 O O . THR A 1 106 ? 10.732 -4.719 -7.096 1.00 90.44 106 THR A O 1
ATOM 797 N N . PHE A 1 107 ? 10.530 -4.235 -4.909 1.00 91.88 107 PHE A N 1
ATOM 798 C CA . PHE A 1 107 ? 10.512 -2.785 -5.044 1.00 91.88 107 PHE A CA 1
ATOM 799 C C . PHE A 1 107 ? 11.153 -2.146 -3.812 1.00 91.88 107 PHE A C 1
ATOM 801 O O . PHE A 1 107 ? 11.191 -2.746 -2.734 1.00 91.88 107 PHE A O 1
ATOM 808 N N . GLU A 1 108 ? 11.640 -0.923 -3.971 1.00 90.62 108 GLU A N 1
ATOM 809 C CA . GLU A 1 108 ? 11.983 -0.041 -2.860 1.00 90.62 108 GLU A CA 1
ATOM 810 C C . GLU A 1 108 ? 10.801 0.891 -2.565 1.00 90.62 108 GLU A C 1
ATOM 812 O O . GLU A 1 108 ? 10.018 1.218 -3.455 1.00 90.62 108 GLU A O 1
ATOM 817 N N . MET A 1 109 ? 10.667 1.334 -1.317 1.00 87.62 109 MET A N 1
ATOM 818 C CA . MET A 1 109 ? 9.662 2.321 -0.915 1.00 87.62 109 MET A CA 1
ATOM 819 C C . MET A 1 109 ? 10.201 3.244 0.175 1.00 87.62 109 MET A C 1
ATOM 821 O O . MET A 1 109 ? 11.040 2.841 0.985 1.00 87.62 109 MET A O 1
ATOM 825 N N . ASP A 1 110 ? 9.661 4.459 0.208 1.00 84.81 110 ASP A N 1
ATOM 826 C CA . ASP A 1 110 ? 9.880 5.460 1.253 1.00 84.81 110 ASP A CA 1
ATOM 827 C C . ASP A 1 110 ? 8.513 5.947 1.762 1.00 84.81 110 ASP A C 1
ATOM 829 O O . ASP A 1 110 ? 8.021 6.994 1.333 1.00 84.81 110 ASP A O 1
ATOM 833 N N . PRO A 1 111 ? 7.857 5.183 2.657 1.00 78.62 111 PRO A N 1
ATOM 834 C CA . PRO A 1 111 ? 6.514 5.503 3.120 1.00 78.62 111 PRO A CA 1
ATOM 835 C C . PRO A 1 111 ? 6.507 6.555 4.237 1.00 78.62 111 PRO A C 1
ATOM 837 O O . PRO A 1 111 ? 5.477 6.722 4.887 1.00 78.62 111 PRO A O 1
ATOM 840 N N . ALA A 1 112 ? 7.607 7.279 4.488 1.00 79.94 112 ALA A N 1
ATOM 841 C CA . ALA A 1 112 ? 7.663 8.319 5.520 1.00 79.94 112 ALA A CA 1
ATOM 842 C C . ALA A 1 112 ? 6.482 9.321 5.472 1.00 79.94 112 ALA A C 1
ATOM 844 O O . ALA A 1 112 ? 5.980 9.679 6.540 1.00 79.94 112 ALA A O 1
ATOM 845 N N . PRO A 1 113 ? 5.954 9.726 4.292 1.00 81.75 113 PRO A N 1
ATOM 846 C CA . PRO A 1 113 ? 4.749 10.560 4.219 1.00 81.75 113 PRO A CA 1
ATOM 847 C C . PRO A 1 113 ? 3.469 9.890 4.750 1.00 81.75 113 PRO A C 1
ATOM 849 O O . PRO A 1 113 ? 2.532 10.584 5.138 1.00 81.75 113 PRO A O 1
ATOM 852 N N . LEU A 1 114 ? 3.405 8.556 4.741 1.00 84.00 114 LEU A N 1
ATOM 853 C CA . LEU A 1 114 ? 2.249 7.765 5.168 1.00 84.00 114 LEU A CA 1
ATOM 854 C C . LEU A 1 114 ? 2.312 7.355 6.643 1.00 84.00 114 LEU A C 1
ATOM 856 O O . LEU A 1 114 ? 1.261 7.135 7.246 1.00 84.00 114 LEU A O 1
ATOM 860 N N . VAL A 1 115 ? 3.504 7.250 7.230 1.00 80.19 115 VAL A N 1
ATOM 861 C CA . VAL A 1 115 ? 3.713 6.828 8.627 1.00 80.19 115 VAL A CA 1
ATOM 862 C C . VAL A 1 115 ? 4.489 7.888 9.422 1.00 80.19 115 VAL A C 1
ATOM 864 O O . VAL A 1 115 ? 5.637 7.664 9.813 1.00 80.19 115 VAL A O 1
ATOM 867 N N . PRO A 1 116 ? 3.893 9.072 9.670 1.00 77.19 116 PRO A N 1
ATOM 868 C CA . PRO A 1 116 ? 4.580 10.142 10.384 1.00 77.19 116 PRO A CA 1
ATOM 869 C C . PRO A 1 116 ? 4.933 9.711 11.813 1.00 77.19 116 PRO A C 1
ATOM 871 O O . PRO A 1 116 ? 4.133 9.078 12.500 1.00 77.19 116 PRO A O 1
ATOM 874 N N . GLY A 1 117 ? 6.129 10.084 12.270 1.00 76.44 117 GLY A N 1
ATOM 875 C CA . GLY A 1 117 ? 6.588 9.817 13.637 1.00 76.44 117 GLY A CA 1
ATOM 876 C C . GLY A 1 117 ? 7.205 8.434 13.867 1.00 76.44 117 GLY A C 1
ATOM 877 O O . GLY A 1 117 ? 7.623 8.158 14.987 1.00 76.44 117 GLY A O 1
ATOM 878 N N . ILE A 1 118 ? 7.308 7.590 12.835 1.00 77.44 118 ILE A N 1
ATOM 879 C CA . ILE A 1 118 ? 8.052 6.325 12.900 1.00 77.44 118 ILE A CA 1
ATOM 880 C C . ILE A 1 118 ? 9.500 6.557 12.476 1.00 77.44 118 ILE A C 1
ATOM 882 O O . ILE A 1 118 ? 9.763 7.117 11.409 1.00 77.44 118 ILE A O 1
ATOM 886 N N . SER A 1 119 ? 10.450 6.129 13.312 1.00 78.06 119 SER A N 1
ATOM 887 C CA . SER A 1 119 ? 11.874 6.226 12.977 1.00 78.06 119 SER A CA 1
ATOM 888 C C . SER A 1 119 ? 12.252 5.222 11.883 1.00 78.06 119 SER A C 1
ATOM 890 O O . SER A 1 119 ? 11.603 4.187 11.701 1.00 78.06 119 SER A O 1
ATOM 892 N N . ARG A 1 120 ? 13.348 5.484 11.161 1.00 74.75 120 ARG A N 1
ATOM 893 C CA . ARG A 1 120 ? 13.854 4.547 10.147 1.00 74.75 120 ARG A CA 1
ATOM 894 C C . ARG A 1 120 ? 14.224 3.195 10.765 1.00 74.75 120 ARG A C 1
ATOM 896 O O . ARG A 1 120 ? 14.032 2.166 10.126 1.00 74.75 120 ARG A O 1
ATOM 903 N N . GLU A 1 121 ? 14.727 3.183 11.996 1.00 80.94 121 GLU A N 1
ATOM 904 C CA . GLU A 1 121 ? 15.068 1.964 12.737 1.00 80.94 121 GLU A CA 1
ATOM 905 C C . GLU A 1 121 ? 13.822 1.134 13.049 1.00 80.94 121 GLU A C 1
ATOM 907 O O . GLU A 1 121 ? 13.829 -0.071 12.806 1.00 80.94 121 GLU A O 1
ATOM 912 N N . GLN A 1 122 ? 12.746 1.769 13.527 1.00 77.69 122 GLN A N 1
ATOM 913 C CA . GLN A 1 122 ? 11.465 1.097 13.778 1.00 77.69 122 GLN A CA 1
ATOM 914 C C . GLN A 1 122 ? 10.881 0.519 12.488 1.00 77.69 122 GLN A C 1
ATOM 916 O O . GLN A 1 122 ? 10.459 -0.635 12.451 1.00 77.69 122 GLN A O 1
ATOM 921 N N . TRP A 1 123 ? 10.936 1.291 11.405 1.00 76.38 123 TRP A N 1
ATOM 922 C CA . TRP A 1 123 ? 10.524 0.836 10.084 1.00 76.38 123 TRP A CA 1
ATOM 923 C C . TRP A 1 123 ? 11.323 -0.389 9.609 1.00 76.38 123 TRP A C 1
ATOM 925 O O . TRP A 1 123 ? 10.750 -1.401 9.210 1.00 76.38 123 TRP A O 1
ATOM 935 N N . LEU A 1 124 ? 12.654 -0.338 9.702 1.00 75.94 124 LEU A N 1
ATOM 936 C CA . LEU A 1 124 ? 13.524 -1.458 9.335 1.00 75.94 124 LEU A CA 1
ATOM 937 C C . LEU A 1 124 ? 13.328 -2.678 10.242 1.00 75.94 124 LEU A C 1
ATOM 939 O O . LEU A 1 124 ? 13.513 -3.800 9.777 1.00 75.94 124 LEU A O 1
ATOM 943 N N . ALA A 1 125 ? 12.970 -2.482 11.511 1.00 78.81 125 ALA A N 1
ATOM 944 C CA . ALA A 1 125 ? 12.628 -3.574 12.415 1.00 78.81 125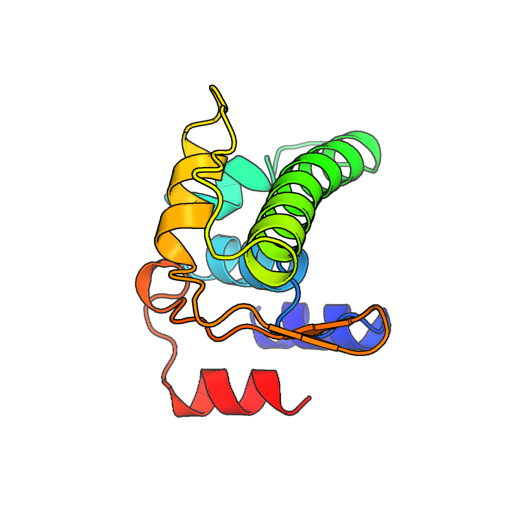 ALA A CA 1
ATOM 945 C C . ALA A 1 125 ? 11.354 -4.295 11.953 1.00 78.81 125 ALA A C 1
ATOM 947 O O . ALA A 1 125 ? 11.352 -5.522 11.888 1.00 78.81 125 ALA A O 1
ATOM 948 N N . TRP A 1 126 ? 10.318 -3.557 11.541 1.00 74.88 126 TRP A N 1
ATOM 949 C CA . TRP A 1 126 ? 9.101 -4.154 10.981 1.00 74.88 126 TRP A CA 1
ATOM 950 C C . TRP A 1 126 ? 9.350 -4.891 9.665 1.00 74.88 126 TRP A C 1
ATOM 952 O O . TRP A 1 126 ? 8.732 -5.917 9.426 1.00 74.88 126 TRP A O 1
ATOM 962 N N . LEU A 1 127 ? 10.284 -4.426 8.832 1.00 66.31 127 LEU A N 1
ATOM 963 C CA . LEU A 1 127 ? 10.633 -5.098 7.572 1.00 66.31 127 LEU A CA 1
ATOM 964 C C . LEU A 1 127 ? 11.404 -6.421 7.738 1.00 66.31 127 LEU A C 1
ATOM 966 O O . LEU A 1 127 ? 11.555 -7.146 6.752 1.00 66.31 127 LEU A O 1
ATOM 970 N N . LYS A 1 128 ? 11.939 -6.707 8.932 1.00 64.50 128 LYS A N 1
ATOM 971 C CA . LYS A 1 128 ? 12.706 -7.930 9.232 1.00 64.50 128 LYS A CA 1
ATOM 972 C C . LYS A 1 128 ? 11.856 -9.066 9.811 1.00 64.50 128 LYS A C 1
ATOM 974 O O . LYS A 1 128 ? 12.341 -10.196 9.813 1.00 64.50 128 LYS A O 1
ATOM 979 N N . GLY A 1 129 ? 10.671 -8.751 10.340 1.00 51.72 129 GLY A N 1
ATOM 980 C CA . GLY A 1 129 ? 9.680 -9.723 10.818 1.00 51.72 129 GLY A CA 1
ATOM 981 C C . GLY A 1 129 ? 8.784 -10.214 9.692 1.00 51.72 129 GLY A C 1
ATOM 982 O O . GLY A 1 129 ? 8.324 -11.365 9.816 1.00 51.72 129 GLY A O 1
#

Radius of gyration: 14.61 Å; chains: 1; bounding box: 36×29×39 Å

Foldseek 3Di:
DLVVLLVVCVVVVHACPQLLNLLVLLCVQDPPRPQLSCLLLVDDPPDDDVSNVSSVVLSVLVVVVLVCCQVPVPDPDDDDDPSPSSVVSSVLQQWADWHDDPNDIDIDTDNCVRRPPQDPVNVVVSNVD